Protein AF-A0A932CVC1-F1 (afdb_monomer_lite)

Foldseek 3Di:
DDDDDDDDDDDPPPPDPPPPPLPQDDWDFDDPVNLVVLLQVLLVVVVWGKDAQAWWAFPPDPDTDTAGIDIPPFQEEEHEAEPVNCVVCVVPDPDDDAPDWDWTWIARPVPRHIHIYIYHYSVNQTFRPCCPSVVNPTHHNVRSSVVSSVSSNVVVVVCVVVVRD

pLDDT: mean 86.64, std 14.17, range [44.12, 98.44]

Sequence (165 aa):
MRRALWMMMGLLACGGAQTPASQRQEPRPLDEVRFLELFAGVLGEHGLSGQQNRAVRVTGLDRDFEIDCAVAGKSIGVEYVSDADRVVLASTLPAPRPGQLRVLPATDPGNGQPFDVLILEDGDFRYDPNPEQSGGVGPTIQEVEGRLQRDLRDFLHAERQSGNL

Structure (mmCIF, N/CA/C/O backbone):
data_AF-A0A932CVC1-F1
#
_entry.id   AF-A0A932CVC1-F1
#
loop_
_atom_site.group_PDB
_atom_site.id
_atom_site.type_symbol
_atom_site.label_atom_id
_atom_site.label_alt_id
_atom_site.label_comp_id
_atom_site.label_asym_id
_atom_site.label_entity_id
_atom_site.label_seq_id
_atom_site.pdbx_PDB_ins_code
_atom_site.Cartn_x
_atom_site.Cartn_y
_atom_site.Cartn_z
_atom_site.occupancy
_atom_site.B_iso_or_equiv
_atom_site.auth_seq_id
_atom_site.auth_comp_id
_atom_site.auth_asym_id
_atom_site.auth_atom_id
_atom_site.pdbx_PDB_model_num
ATOM 1 N N . MET A 1 1 ? 19.783 -4.280 -92.358 1.00 50.38 1 MET A N 1
ATOM 2 C CA . MET A 1 1 ? 20.961 -4.443 -91.466 1.00 50.38 1 MET A CA 1
ATOM 3 C C . MET A 1 1 ? 21.117 -3.186 -90.609 1.00 50.38 1 MET A C 1
ATOM 5 O O . MET A 1 1 ? 20.811 -2.126 -91.137 1.00 50.38 1 MET A O 1
ATOM 9 N N . ARG A 1 2 ? 21.623 -3.327 -89.362 1.00 44.12 2 ARG A N 1
ATOM 10 C CA . ARG A 1 2 ? 21.663 -2.383 -88.198 1.00 44.12 2 ARG A CA 1
ATOM 11 C C . ARG A 1 2 ? 20.448 -2.576 -87.268 1.00 44.12 2 ARG A C 1
ATOM 13 O O . ARG A 1 2 ? 19.367 -2.154 -87.637 1.00 44.12 2 ARG A O 1
ATOM 20 N N . ARG A 1 3 ? 20.440 -3.404 -86.208 1.00 46.50 3 ARG A N 1
ATOM 21 C CA . ARG A 1 3 ? 21.293 -3.637 -85.007 1.00 46.50 3 ARG A CA 1
ATOM 22 C C . ARG A 1 3 ? 21.381 -2.463 -84.013 1.00 46.50 3 ARG A C 1
ATOM 24 O O . ARG A 1 3 ? 21.912 -1.421 -84.374 1.00 46.50 3 ARG A O 1
ATOM 31 N N . ALA A 1 4 ? 21.039 -2.808 -82.759 1.00 46.53 4 ALA A N 1
ATOM 32 C CA . ALA A 1 4 ? 21.420 -2.210 -81.467 1.00 46.53 4 ALA A CA 1
ATOM 33 C C . ALA A 1 4 ? 20.603 -0.968 -81.029 1.00 46.53 4 ALA A C 1
ATOM 35 O O . ALA A 1 4 ? 20.221 -0.168 -81.866 1.00 46.53 4 ALA A O 1
ATOM 36 N N . LEU A 1 5 ? 20.275 -0.734 -79.754 1.00 52.28 5 LEU A N 1
ATOM 37 C CA . LEU A 1 5 ? 20.657 -1.374 -78.494 1.00 52.28 5 LEU A CA 1
ATOM 38 C C . LEU A 1 5 ? 19.606 -0.989 -77.433 1.00 52.28 5 LEU A C 1
ATOM 40 O O . LEU A 1 5 ? 19.182 0.162 -77.377 1.00 52.28 5 LEU A O 1
ATOM 44 N N . TRP A 1 6 ? 19.204 -1.946 -76.600 1.00 50.91 6 TRP A N 1
ATOM 45 C CA . TRP A 1 6 ? 18.504 -1.701 -75.339 1.00 50.91 6 TRP A CA 1
ATOM 46 C C . TRP A 1 6 ? 19.421 -0.952 -74.367 1.00 50.91 6 TRP A C 1
ATOM 48 O O . TRP A 1 6 ? 20.582 -1.330 -74.232 1.00 50.91 6 TRP A O 1
ATOM 58 N N . MET A 1 7 ? 18.898 0.003 -73.600 1.00 57.16 7 MET A N 1
ATOM 59 C CA . MET A 1 7 ? 19.526 0.364 -72.328 1.00 57.16 7 MET A CA 1
ATOM 60 C C . MET A 1 7 ? 18.450 0.659 -71.286 1.00 57.16 7 MET A C 1
ATOM 62 O O . MET A 1 7 ? 17.813 1.709 -71.287 1.00 57.16 7 MET A O 1
ATOM 66 N N . MET A 1 8 ? 18.228 -0.345 -70.434 1.00 56.22 8 MET A N 1
ATOM 67 C CA . MET A 1 8 ? 17.524 -0.223 -69.164 1.00 56.22 8 MET A CA 1
ATOM 68 C C . MET A 1 8 ? 18.284 0.760 -68.272 1.00 56.22 8 MET A C 1
ATOM 70 O O . MET A 1 8 ? 19.493 0.613 -68.089 1.00 56.22 8 MET A O 1
ATOM 74 N N . MET A 1 9 ? 17.579 1.724 -67.686 1.00 61.41 9 MET A N 1
ATOM 75 C CA . MET A 1 9 ? 18.137 2.611 -66.671 1.00 61.41 9 MET A CA 1
ATOM 76 C C . MET A 1 9 ? 17.769 2.053 -65.295 1.00 61.41 9 MET A C 1
ATOM 78 O O . MET A 1 9 ? 16.594 1.918 -64.956 1.00 61.41 9 MET A O 1
ATOM 82 N N . GLY A 1 10 ? 18.806 1.619 -64.579 1.00 56.66 10 GLY A N 1
ATOM 83 C CA . GLY A 1 10 ? 18.734 0.865 -63.337 1.00 56.66 10 GLY A CA 1
ATOM 84 C C . GLY A 1 10 ? 18.297 1.683 -62.124 1.00 56.66 10 GLY A C 1
ATOM 85 O O . GLY A 1 10 ? 18.562 2.876 -61.998 1.00 56.66 10 GLY A O 1
ATOM 86 N N . LEU A 1 11 ? 17.639 0.953 -61.231 1.00 59.03 11 LEU A N 1
ATOM 87 C CA . LEU A 1 11 ? 17.188 1.321 -59.899 1.00 59.03 11 LEU A CA 1
ATOM 88 C C . LEU A 1 11 ? 18.365 1.746 -59.004 1.00 59.03 11 LEU A C 1
ATOM 90 O O . LEU A 1 11 ? 19.266 0.952 -58.746 1.00 59.03 11 LEU A O 1
ATOM 94 N N . LEU A 1 12 ? 18.302 2.959 -58.455 1.00 53.81 12 LEU A N 1
ATOM 95 C CA . LEU A 1 12 ? 19.010 3.341 -57.230 1.00 53.81 12 LEU A CA 1
ATOM 96 C C . LEU A 1 12 ? 17.958 3.707 -56.179 1.00 53.81 12 LEU A C 1
ATOM 98 O O . LEU A 1 12 ? 17.752 4.869 -55.842 1.00 53.81 12 LEU A O 1
ATOM 102 N N . ALA A 1 13 ? 17.242 2.690 -55.697 1.00 55.50 13 ALA A N 1
ATOM 103 C CA . ALA A 1 13 ? 16.508 2.801 -54.447 1.00 55.50 13 ALA A CA 1
ATOM 104 C C . ALA A 1 13 ? 17.535 2.674 -53.317 1.00 55.50 13 ALA A C 1
ATOM 106 O O . ALA A 1 13 ? 18.019 1.581 -53.024 1.00 55.50 13 ALA A O 1
ATOM 107 N N . CYS A 1 14 ? 17.905 3.807 -52.720 1.00 58.53 14 CYS A N 1
ATOM 108 C CA . CYS A 1 14 ? 18.618 3.843 -51.452 1.00 58.53 14 CYS A CA 1
ATOM 109 C C . CYS A 1 14 ? 17.759 3.130 -50.401 1.00 58.53 14 CYS A C 1
ATOM 111 O O . CYS A 1 14 ? 16.819 3.707 -49.857 1.00 58.53 14 CYS A O 1
ATOM 113 N N . GLY A 1 15 ? 18.068 1.861 -50.140 1.00 51.31 15 GLY A N 1
ATOM 114 C CA . GLY A 1 15 ? 17.588 1.141 -48.972 1.00 51.31 15 GLY A CA 1
ATOM 115 C C . GLY A 1 15 ? 18.184 1.793 -47.734 1.00 51.31 15 GLY A C 1
ATOM 116 O O . GLY A 1 15 ? 19.295 1.460 -47.327 1.00 51.31 15 GLY A O 1
ATOM 117 N N . GLY A 1 16 ? 17.466 2.761 -47.165 1.00 53.06 16 GLY A N 1
ATOM 118 C CA . GLY A 1 16 ? 17.723 3.211 -45.807 1.00 53.06 16 GLY A CA 1
ATOM 119 C C . GLY A 1 16 ? 17.583 2.000 -44.897 1.00 53.06 16 GLY A C 1
ATOM 120 O O . GLY A 1 16 ? 16.504 1.415 -44.815 1.00 53.06 16 GLY A O 1
ATOM 121 N N . ALA A 1 17 ? 18.680 1.593 -44.263 1.00 53.16 17 ALA A N 1
ATOM 122 C CA . ALA A 1 17 ? 18.633 0.624 -43.188 1.00 53.16 17 ALA A CA 1
ATOM 123 C C . ALA A 1 17 ? 17.746 1.218 -42.088 1.00 53.16 17 ALA A C 1
ATOM 125 O O . ALA A 1 17 ? 18.165 2.105 -41.347 1.00 53.16 17 ALA A O 1
ATOM 126 N N . GLN A 1 18 ? 16.488 0.780 -42.030 1.00 58.41 18 GLN A N 1
ATOM 127 C CA . GLN A 1 18 ? 15.648 0.988 -40.865 1.00 58.41 18 GLN A CA 1
ATOM 128 C C . GLN A 1 18 ? 16.273 0.145 -39.762 1.00 58.41 18 GLN A C 1
ATOM 130 O O . GLN A 1 18 ? 16.071 -1.067 -39.702 1.00 58.41 18 GLN A O 1
ATOM 135 N N . THR A 1 19 ? 17.094 0.774 -38.925 1.00 58.28 19 THR A N 1
ATOM 136 C CA . THR A 1 19 ? 17.465 0.203 -37.636 1.00 58.28 19 THR A CA 1
ATOM 137 C C . THR A 1 19 ? 16.148 -0.164 -36.955 1.00 58.28 19 THR A C 1
ATOM 139 O O . THR A 1 19 ? 15.304 0.729 -36.814 1.00 58.28 19 THR A O 1
ATOM 142 N N . PRO A 1 20 ? 15.897 -1.436 -36.599 1.00 55.88 20 PRO A N 1
ATOM 143 C CA . PRO A 1 20 ? 14.706 -1.758 -35.837 1.00 55.88 20 PRO A CA 1
ATOM 144 C C . PRO A 1 20 ? 14.789 -0.919 -34.566 1.00 55.88 20 PRO A C 1
ATOM 146 O O . PRO A 1 20 ? 15.757 -1.020 -33.813 1.00 55.88 20 PRO A O 1
ATOM 149 N N . ALA A 1 21 ? 13.826 -0.017 -34.378 1.00 57.75 21 ALA A N 1
ATOM 150 C CA . ALA A 1 21 ? 13.670 0.645 -33.101 1.00 57.75 21 ALA A CA 1
ATOM 151 C C . ALA A 1 21 ? 13.479 -0.483 -32.087 1.00 57.75 21 ALA A C 1
ATOM 153 O O . ALA A 1 21 ? 12.474 -1.193 -32.161 1.00 57.75 21 ALA A O 1
ATOM 154 N N . SER A 1 22 ? 14.466 -0.705 -31.211 1.00 59.38 22 SER A N 1
ATOM 155 C CA . SER A 1 22 ? 14.275 -1.552 -30.036 1.00 59.38 22 SER A CA 1
ATOM 156 C C . SER A 1 22 ? 13.006 -1.045 -29.371 1.00 59.38 22 SER A C 1
ATOM 158 O O . SER A 1 22 ? 12.971 0.095 -28.904 1.00 59.38 22 SER A O 1
ATOM 160 N N . GLN A 1 23 ? 11.938 -1.841 -29.419 1.00 63.84 23 GLN A N 1
ATOM 161 C CA . GLN A 1 23 ? 10.712 -1.525 -28.708 1.00 63.84 23 GLN A CA 1
ATOM 162 C C . GLN A 1 23 ? 11.073 -1.560 -27.230 1.00 63.84 23 GLN A C 1
ATOM 164 O O . GLN A 1 23 ? 11.199 -2.632 -26.643 1.00 63.84 23 GLN A O 1
ATOM 169 N N . ARG A 1 24 ? 11.321 -0.379 -26.655 1.00 67.12 24 ARG A N 1
ATOM 170 C CA . ARG A 1 24 ? 11.498 -0.226 -25.217 1.00 67.12 24 ARG A CA 1
ATOM 171 C C . ARG A 1 24 ? 10.259 -0.832 -24.568 1.00 67.12 24 ARG A C 1
ATOM 173 O O . ARG A 1 24 ? 9.145 -0.403 -24.861 1.00 67.12 24 ARG A O 1
ATOM 180 N N . GLN A 1 25 ? 10.463 -1.867 -23.761 1.00 78.88 25 GLN A N 1
ATOM 181 C CA . GLN A 1 25 ? 9.365 -2.505 -23.051 1.00 78.88 25 GLN A CA 1
ATOM 182 C C . GLN A 1 25 ? 8.792 -1.520 -22.036 1.00 78.88 25 GLN A C 1
ATOM 184 O O . GLN A 1 25 ? 9.523 -0.732 -21.433 1.00 78.88 25 GLN A O 1
ATOM 189 N N . GLU A 1 26 ? 7.475 -1.542 -21.875 1.00 87.62 26 GLU A N 1
ATOM 190 C CA . GLU A 1 26 ? 6.816 -0.689 -20.896 1.00 87.62 26 GLU A CA 1
ATOM 191 C C . GLU A 1 26 ? 7.176 -1.132 -19.468 1.00 87.62 26 GLU A C 1
ATOM 193 O O . GLU A 1 26 ? 7.245 -2.342 -19.205 1.00 87.62 26 GLU A O 1
ATOM 198 N N . PRO A 1 27 ? 7.390 -0.179 -18.540 1.00 91.12 27 PRO A N 1
ATOM 199 C CA . PRO A 1 27 ? 7.596 -0.492 -17.135 1.00 91.12 27 PRO A CA 1
ATOM 200 C C . PRO A 1 27 ? 6.426 -1.286 -16.554 1.00 91.12 27 PRO A C 1
ATOM 202 O O . PRO A 1 27 ? 5.256 -0.913 -16.713 1.00 91.12 27 PRO A O 1
ATOM 205 N N . ARG A 1 28 ? 6.752 -2.361 -15.838 1.00 92.88 28 ARG A N 1
ATOM 206 C CA . ARG A 1 28 ? 5.774 -3.270 -15.234 1.00 92.88 28 ARG A CA 1
ATOM 207 C C . ARG A 1 28 ? 5.635 -2.984 -13.745 1.00 92.88 28 ARG A C 1
ATOM 209 O O . ARG A 1 28 ? 6.667 -2.775 -13.113 1.00 92.88 28 ARG A O 1
ATOM 216 N N . PRO A 1 29 ? 4.416 -2.967 -13.185 1.00 93.62 29 PRO A N 1
ATOM 217 C CA . PRO A 1 29 ? 4.251 -2.922 -11.739 1.00 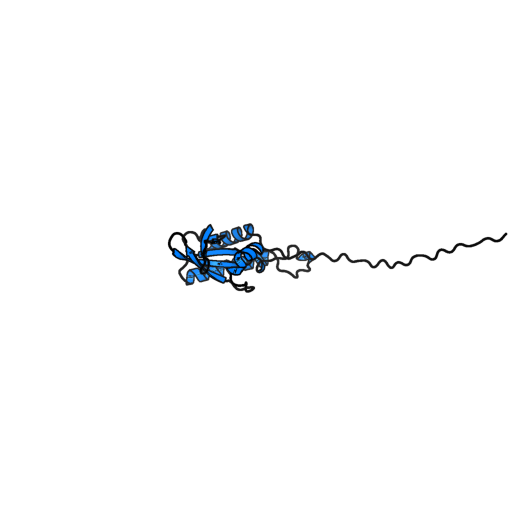93.62 29 PRO A CA 1
ATOM 218 C C . PRO A 1 29 ? 4.779 -4.214 -11.111 1.00 93.62 29 PRO A C 1
ATOM 220 O O . PRO A 1 29 ? 4.881 -5.248 -11.781 1.00 93.62 29 PRO A O 1
ATOM 223 N N . LEU A 1 30 ? 5.110 -4.145 -9.825 1.00 95.31 30 LEU A N 1
ATOM 224 C CA . LEU A 1 30 ? 5.268 -5.343 -9.015 1.00 95.31 30 LEU A CA 1
ATOM 225 C C . LEU A 1 30 ? 3.925 -6.084 -8.975 1.00 95.31 30 LEU A C 1
ATOM 227 O O . LEU A 1 30 ? 2.877 -5.461 -8.830 1.00 95.31 30 LEU A O 1
ATOM 231 N N . ASP A 1 31 ? 3.934 -7.401 -9.149 1.00 93.56 31 ASP A N 1
ATOM 232 C CA . ASP A 1 31 ? 2.698 -8.166 -9.033 1.00 93.56 31 ASP A CA 1
ATOM 233 C C . ASP A 1 31 ? 2.264 -8.305 -7.566 1.00 93.56 31 ASP A C 1
ATOM 235 O O . ASP A 1 31 ? 3.084 -8.293 -6.644 1.00 93.56 31 ASP A O 1
ATOM 239 N N . GLU A 1 32 ? 0.957 -8.445 -7.358 1.00 93.25 32 GLU A N 1
ATOM 240 C CA . GLU A 1 32 ? 0.350 -8.524 -6.028 1.00 93.25 32 GLU A CA 1
ATOM 241 C C . GLU A 1 32 ? 0.882 -9.718 -5.221 1.00 93.25 32 GLU A C 1
ATOM 243 O O . GLU A 1 32 ? 1.202 -9.583 -4.044 1.00 93.25 32 GLU A O 1
ATOM 248 N N . VAL A 1 33 ? 1.084 -10.878 -5.861 1.00 95.31 33 VAL A N 1
ATOM 249 C CA . VAL A 1 33 ? 1.645 -12.067 -5.196 1.00 95.31 33 VAL A CA 1
ATOM 250 C C . VAL A 1 33 ? 3.029 -11.751 -4.635 1.00 95.31 33 VAL A C 1
ATOM 252 O O . VAL A 1 33 ? 3.319 -12.053 -3.475 1.00 95.31 33 VAL A O 1
ATOM 255 N N . ARG A 1 34 ? 3.873 -11.084 -5.422 1.00 96.69 34 ARG A N 1
ATOM 256 C CA . ARG A 1 34 ? 5.200 -10.664 -4.988 1.00 96.69 34 ARG A CA 1
ATOM 257 C C . ARG A 1 34 ? 5.151 -9.600 -3.893 1.00 96.69 34 ARG A C 1
ATOM 259 O O . ARG A 1 34 ? 5.956 -9.661 -2.961 1.00 96.69 34 ARG A O 1
ATOM 266 N N . PHE A 1 35 ? 4.212 -8.657 -3.958 1.00 96.56 35 PHE A N 1
ATOM 267 C CA . PHE A 1 35 ? 3.955 -7.711 -2.868 1.00 96.56 35 PHE A CA 1
ATOM 268 C C . PHE A 1 35 ? 3.628 -8.445 -1.554 1.00 96.56 35 PHE A C 1
ATOM 270 O O . PHE A 1 35 ? 4.278 -8.187 -0.535 1.00 96.56 35 PHE A O 1
ATOM 277 N N . LEU A 1 36 ? 2.701 -9.408 -1.587 1.00 96.75 36 LEU A N 1
ATOM 278 C CA . LEU A 1 36 ? 2.291 -10.199 -0.422 1.00 96.75 36 LEU A CA 1
ATOM 279 C C . LEU A 1 36 ? 3.467 -10.982 0.184 1.00 96.75 36 LEU A C 1
ATOM 281 O O . LEU A 1 36 ? 3.624 -11.019 1.407 1.00 96.75 36 LEU A O 1
ATOM 285 N N . GLU A 1 37 ? 4.328 -11.574 -0.651 1.00 97.75 37 GLU A N 1
ATOM 286 C CA . GLU A 1 37 ? 5.546 -12.264 -0.202 1.00 97.75 37 GLU A CA 1
ATOM 287 C C . GLU A 1 37 ? 6.508 -11.325 0.537 1.00 97.75 37 GLU A C 1
ATOM 289 O O . GLU A 1 37 ? 7.019 -11.662 1.611 1.00 97.75 37 GLU A O 1
ATOM 294 N N . LEU A 1 38 ? 6.764 -10.141 -0.025 1.00 98.06 38 LEU A N 1
ATOM 295 C CA . LEU A 1 38 ? 7.673 -9.161 0.567 1.00 98.06 38 LEU A CA 1
ATOM 296 C C . LEU A 1 38 ? 7.110 -8.598 1.870 1.00 98.06 38 LEU A C 1
ATOM 298 O O . LEU A 1 38 ? 7.857 -8.458 2.840 1.00 98.06 38 LEU A O 1
ATOM 302 N N . PHE A 1 39 ? 5.804 -8.330 1.918 1.00 97.50 39 PHE A N 1
ATOM 303 C CA . PHE A 1 39 ? 5.136 -7.888 3.135 1.00 97.50 39 PHE A CA 1
ATOM 304 C C . PHE A 1 39 ? 5.213 -8.945 4.239 1.00 97.50 39 PHE A C 1
ATOM 306 O O . PHE A 1 39 ? 5.622 -8.632 5.359 1.00 97.50 39 PHE A O 1
ATOM 313 N N . ALA A 1 40 ? 4.922 -10.211 3.924 1.00 97.88 40 ALA A N 1
ATOM 314 C CA . ALA A 1 40 ? 5.068 -11.313 4.872 1.00 97.88 40 ALA A CA 1
ATOM 315 C C . ALA A 1 40 ? 6.514 -11.449 5.383 1.00 97.88 40 ALA A C 1
ATOM 317 O O . ALA A 1 40 ? 6.727 -11.668 6.578 1.00 97.88 40 ALA A O 1
ATOM 318 N N . GLY A 1 41 ? 7.506 -11.263 4.505 1.00 98.19 41 GLY A N 1
ATOM 319 C CA . GLY A 1 41 ? 8.921 -11.225 4.876 1.00 98.19 41 GLY A CA 1
ATOM 320 C C . GLY A 1 41 ? 9.237 -10.114 5.881 1.00 98.19 41 GLY A C 1
ATOM 321 O O . GLY A 1 41 ? 9.813 -10.389 6.934 1.00 98.19 41 GLY A O 1
ATOM 322 N N . VAL A 1 42 ? 8.799 -8.882 5.602 1.00 98.44 42 VAL A N 1
ATOM 323 C CA . VAL A 1 42 ? 8.993 -7.731 6.500 1.00 98.44 42 VAL A CA 1
ATOM 324 C C . VAL A 1 42 ? 8.283 -7.946 7.840 1.00 98.44 42 VAL A C 1
ATOM 326 O O . VAL A 1 42 ? 8.867 -7.678 8.886 1.00 98.44 42 VAL A O 1
ATOM 329 N N . LEU A 1 43 ? 7.065 -8.494 7.862 1.00 98.25 43 LEU A N 1
ATOM 330 C CA . LEU A 1 43 ? 6.399 -8.838 9.124 1.00 98.25 43 LEU A CA 1
ATOM 331 C C . LEU A 1 43 ? 7.189 -9.876 9.933 1.00 98.25 43 LEU A C 1
ATOM 333 O O . LEU A 1 43 ? 7.350 -9.719 11.147 1.00 98.25 43 LEU A O 1
ATOM 337 N N . GLY A 1 44 ? 7.729 -10.898 9.263 1.00 98.00 44 GLY A N 1
ATOM 338 C CA . GLY A 1 44 ? 8.550 -11.935 9.884 1.00 98.00 44 GLY A CA 1
ATOM 339 C C . GLY A 1 44 ? 9.807 -11.385 10.565 1.00 98.00 44 GLY A C 1
ATOM 340 O O . GLY A 1 44 ? 10.126 -11.808 11.677 1.00 98.00 44 GLY A O 1
ATOM 341 N N . GLU A 1 45 ? 10.469 -10.386 9.968 1.00 97.75 45 GLU A N 1
ATOM 342 C CA . GLU A 1 45 ? 11.614 -9.677 10.575 1.00 97.75 45 GLU A CA 1
ATOM 343 C C . GLU A 1 45 ? 11.256 -9.031 11.930 1.00 97.75 45 GLU A C 1
ATOM 345 O O . GLU A 1 45 ? 12.114 -8.883 12.802 1.00 97.75 45 GLU A O 1
ATOM 350 N N . HIS A 1 46 ? 9.981 -8.685 12.133 1.00 96.31 46 HIS A N 1
ATOM 351 C CA . HIS A 1 46 ? 9.459 -8.060 13.350 1.00 96.31 46 HIS A CA 1
ATOM 352 C C . HIS A 1 46 ? 8.732 -9.042 14.287 1.00 96.31 46 HIS A C 1
ATOM 354 O O . HIS A 1 46 ? 8.181 -8.609 15.303 1.00 96.31 46 HIS A O 1
ATOM 360 N N . GLY A 1 47 ? 8.729 -10.346 13.981 1.00 97.12 47 GLY A N 1
ATOM 361 C CA . GLY A 1 47 ? 8.015 -11.364 14.760 1.00 97.12 47 GLY A CA 1
ATOM 362 C C . GLY A 1 47 ? 6.489 -11.259 14.660 1.00 97.12 47 GLY A C 1
ATOM 363 O O . GLY A 1 47 ? 5.781 -11.678 15.575 1.00 97.12 47 GLY A O 1
ATOM 364 N N . LEU A 1 48 ? 5.988 -10.667 13.576 1.00 97.62 48 LEU A N 1
ATOM 365 C CA . LEU A 1 48 ? 4.569 -10.474 13.293 1.00 97.62 48 LEU A CA 1
ATOM 366 C C . LEU A 1 48 ? 4.095 -11.463 12.224 1.00 97.62 48 LEU A C 1
ATOM 368 O O . LEU A 1 48 ? 4.892 -12.061 11.503 1.00 97.62 48 LEU A O 1
ATOM 372 N N . SER A 1 49 ? 2.779 -11.608 12.096 1.00 97.31 49 SER A N 1
ATOM 373 C CA . SER A 1 49 ? 2.143 -12.372 11.023 1.00 97.31 49 SER A CA 1
ATOM 374 C C . SER A 1 49 ? 1.050 -11.553 10.342 1.00 97.31 49 SER A C 1
ATOM 376 O O . SER A 1 49 ? 0.478 -10.641 10.939 1.00 97.31 49 SER A O 1
ATOM 378 N N . GLY A 1 50 ? 0.796 -11.860 9.070 1.00 95.62 50 GLY A N 1
ATOM 379 C CA . GLY A 1 50 ? -0.238 -11.214 8.266 1.00 95.62 50 GLY A CA 1
ATOM 380 C C . GLY A 1 50 ? -1.550 -11.999 8.251 1.00 95.62 50 GLY A C 1
ATOM 381 O O . GLY A 1 50 ? -1.576 -13.207 8.490 1.00 95.62 50 GLY A O 1
ATOM 382 N N . GLN A 1 51 ? -2.637 -11.306 7.937 1.00 95.69 51 GLN A N 1
ATOM 383 C CA . GLN A 1 51 ? -3.943 -11.853 7.584 1.00 95.69 51 GLN A CA 1
ATOM 384 C C . GLN A 1 51 ? -4.350 -11.232 6.253 1.00 95.69 51 GLN A C 1
ATOM 386 O O . GLN A 1 51 ? -4.345 -10.012 6.139 1.00 95.69 51 GLN A O 1
ATOM 391 N N . GLN A 1 52 ? -4.685 -12.046 5.260 1.00 95.06 52 GLN A N 1
ATOM 392 C CA . GLN A 1 52 ? -5.142 -11.527 3.971 1.00 95.06 52 GLN A CA 1
ATOM 393 C C . GLN A 1 52 ? -6.621 -11.148 4.026 1.00 95.06 52 GLN A C 1
ATOM 395 O O . GLN A 1 52 ? -7.363 -11.680 4.862 1.00 95.06 52 GLN A O 1
ATOM 400 N N . ASN A 1 53 ? -7.036 -10.281 3.105 1.00 93.81 53 ASN A N 1
ATOM 401 C CA . ASN A 1 53 ? -8.440 -10.039 2.778 1.00 93.81 53 ASN A CA 1
ATOM 402 C C . ASN A 1 53 ? -9.264 -9.561 3.984 1.00 93.81 53 ASN A C 1
ATOM 404 O O . ASN A 1 53 ? -10.340 -10.080 4.306 1.00 93.81 53 ASN A O 1
ATOM 408 N N . ARG A 1 54 ? -8.725 -8.584 4.723 1.00 94.62 54 ARG A N 1
ATOM 409 C CA . ARG A 1 54 ? -9.384 -8.044 5.918 1.00 94.62 54 ARG A CA 1
ATOM 410 C C . ARG A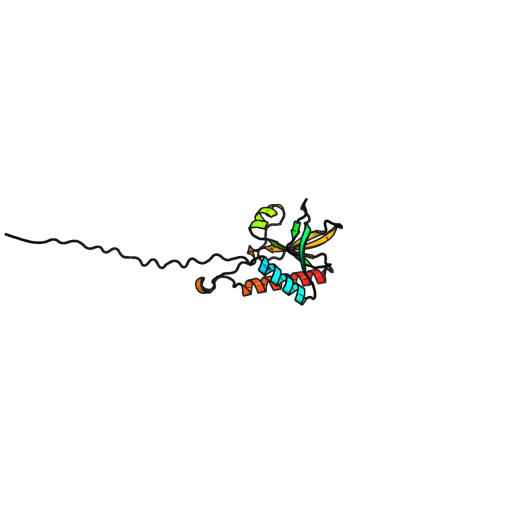 1 54 ? -10.372 -6.957 5.509 1.00 94.62 54 ARG A C 1
ATOM 412 O O . ARG A 1 54 ? -9.983 -5.937 4.961 1.00 94.62 54 ARG A O 1
ATOM 419 N N . ALA A 1 55 ? -11.643 -7.121 5.860 1.00 95.19 55 ALA A N 1
ATOM 420 C CA . ALA A 1 55 ? -12.616 -6.044 5.710 1.00 95.19 55 ALA A CA 1
ATOM 421 C C . ALA A 1 55 ? -12.367 -4.921 6.735 1.00 95.19 55 ALA A C 1
ATOM 423 O O . ALA A 1 55 ? -12.291 -5.169 7.943 1.00 95.19 55 ALA A O 1
ATOM 424 N N . VAL A 1 56 ? -12.293 -3.687 6.248 1.00 95.06 56 VAL A N 1
ATOM 425 C CA . VAL A 1 56 ? -12.197 -2.441 7.015 1.00 95.06 56 VAL A CA 1
ATOM 426 C C . VAL A 1 56 ? -13.179 -1.416 6.458 1.00 95.06 56 VAL A C 1
ATOM 428 O O . VAL A 1 56 ? -13.569 -1.474 5.297 1.00 95.06 56 VAL A O 1
ATOM 431 N N . ARG A 1 57 ? -13.578 -0.434 7.258 1.00 93.62 57 ARG A N 1
ATOM 432 C CA . ARG A 1 57 ? -14.361 0.709 6.785 1.00 93.62 57 ARG A CA 1
ATOM 433 C C . ARG A 1 57 ? -13.506 1.962 6.814 1.00 93.62 57 ARG A C 1
ATOM 435 O O . ARG A 1 57 ? -13.318 2.558 7.873 1.00 93.62 57 ARG A O 1
ATOM 442 N N . VAL A 1 58 ? -12.965 2.333 5.655 1.00 90.19 58 VAL A N 1
ATOM 443 C CA . VAL A 1 58 ? -12.162 3.553 5.490 1.00 90.19 58 VAL A CA 1
ATOM 444 C C . VAL A 1 58 ? -13.040 4.779 5.734 1.00 90.19 58 VAL A C 1
ATOM 446 O O . VAL A 1 58 ? -14.186 4.840 5.290 1.00 90.19 58 VAL A O 1
ATOM 449 N N . THR A 1 59 ? -12.512 5.771 6.447 1.00 85.38 59 THR A N 1
ATOM 450 C CA . THR A 1 59 ? -13.243 7.010 6.731 1.00 85.38 59 THR A CA 1
ATOM 451 C C . THR A 1 59 ? -13.653 7.691 5.425 1.00 85.38 59 THR A C 1
ATOM 453 O O . THR A 1 59 ? -12.810 7.980 4.581 1.00 85.38 59 THR A O 1
ATOM 456 N N . GLY A 1 60 ? -14.950 7.965 5.268 1.00 80.69 60 GLY A N 1
ATOM 457 C CA . GLY A 1 60 ? -15.516 8.543 4.044 1.00 80.69 60 GLY A CA 1
ATOM 458 C C . GLY A 1 60 ? -16.070 7.518 3.049 1.00 80.69 60 GLY A C 1
ATOM 459 O O . GLY A 1 60 ? -16.637 7.923 2.038 1.00 80.69 60 GLY A O 1
ATOM 460 N N . LEU A 1 61 ? -15.957 6.217 3.337 1.00 80.12 61 LEU A N 1
ATOM 461 C CA . LEU A 1 61 ? -16.685 5.168 2.627 1.00 80.12 61 LEU A CA 1
ATOM 462 C C . LEU A 1 61 ? -17.966 4.760 3.352 1.00 80.12 61 LEU A C 1
ATOM 464 O O . LEU A 1 61 ? -17.948 4.422 4.534 1.00 80.12 61 LEU A O 1
ATOM 468 N N . ASP A 1 62 ? -19.048 4.648 2.583 1.00 82.38 62 ASP A N 1
ATOM 469 C CA . ASP A 1 62 ? -20.324 4.073 3.034 1.00 82.38 62 ASP A CA 1
ATOM 470 C C . ASP A 1 62 ? -20.377 2.540 2.880 1.00 82.38 62 ASP A C 1
ATOM 472 O O . ASP A 1 62 ? -21.439 1.922 2.973 1.00 82.38 62 ASP A O 1
ATOM 476 N N . ARG A 1 63 ? -19.232 1.905 2.609 1.00 86.38 63 ARG A N 1
ATOM 477 C CA . ARG A 1 63 ? -19.105 0.458 2.416 1.00 86.38 63 ARG A CA 1
ATOM 478 C C . ARG A 1 63 ? -17.835 -0.079 3.053 1.00 86.38 63 ARG A C 1
ATOM 480 O O . ARG A 1 63 ? -16.874 0.661 3.259 1.00 86.38 63 ARG A O 1
ATOM 487 N N . ASP A 1 64 ? -17.842 -1.380 3.302 1.00 90.75 64 ASP A N 1
ATOM 488 C CA . ASP A 1 64 ? -16.634 -2.097 3.689 1.00 90.75 64 ASP A CA 1
ATOM 489 C C . ASP A 1 64 ? -15.705 -2.238 2.482 1.00 90.75 64 ASP A C 1
ATOM 491 O O . ASP A 1 64 ? -16.136 -2.320 1.328 1.00 90.75 64 ASP A O 1
ATOM 495 N N . PHE A 1 65 ? -14.421 -2.210 2.787 1.00 87.75 65 PHE A N 1
ATOM 496 C CA . PHE A 1 65 ? -13.300 -2.249 1.876 1.00 87.75 65 PHE A CA 1
ATOM 497 C C . PHE A 1 65 ? -12.404 -3.400 2.315 1.00 87.75 65 PHE A C 1
ATOM 499 O O . PHE A 1 65 ? -12.034 -3.480 3.483 1.00 87.75 65 PHE A O 1
ATOM 506 N N . GLU A 1 66 ? -12.126 -4.331 1.415 1.00 93.31 66 GLU A N 1
ATOM 507 C CA . GLU A 1 66 ? -11.226 -5.442 1.701 1.00 93.31 66 GLU A CA 1
ATOM 508 C C . GLU A 1 66 ? -9.809 -4.972 1.413 1.00 93.31 66 GLU A C 1
ATOM 510 O O . GLU A 1 66 ? -9.570 -4.485 0.315 1.00 93.31 66 GLU A O 1
ATOM 515 N N . ILE A 1 67 ? -8.927 -5.060 2.410 1.00 95.12 67 ILE A N 1
ATOM 516 C CA . ILE A 1 67 ? -7.506 -4.780 2.215 1.00 95.12 67 ILE A CA 1
ATOM 517 C C . ILE A 1 67 ? -6.736 -6.068 1.964 1.00 95.12 67 ILE A C 1
ATOM 519 O O . ILE A 1 67 ? -7.021 -7.086 2.613 1.00 95.12 67 ILE A O 1
ATOM 523 N N . ASP A 1 68 ? -5.714 -5.990 1.117 1.00 96.25 68 ASP A N 1
ATOM 524 C CA . ASP A 1 68 ? -4.856 -7.130 0.773 1.00 96.25 68 ASP A CA 1
ATOM 525 C C . ASP A 1 68 ? -4.255 -7.802 2.007 1.00 96.25 68 ASP A C 1
ATOM 527 O O . ASP A 1 68 ? -4.148 -9.029 2.085 1.00 96.25 68 ASP A O 1
ATOM 531 N N . CYS A 1 69 ? -3.842 -6.999 2.993 1.00 96.69 69 CYS A N 1
ATOM 532 C CA . CYS A 1 69 ? -3.133 -7.482 4.167 1.00 96.69 69 CYS A CA 1
ATOM 533 C C . CYS A 1 69 ? -3.414 -6.677 5.439 1.00 96.69 69 CYS A C 1
ATOM 535 O O . CYS A 1 69 ? -3.283 -5.461 5.480 1.00 96.69 69 CYS A O 1
ATOM 537 N N . ALA A 1 70 ? -3.663 -7.371 6.543 1.00 97.00 70 ALA A N 1
ATOM 538 C CA . ALA A 1 70 ? -3.685 -6.836 7.900 1.00 97.00 70 ALA A CA 1
ATOM 539 C C . ALA A 1 70 ? -2.605 -7.496 8.762 1.00 97.00 70 ALA A C 1
ATOM 541 O O . ALA A 1 70 ? -2.211 -8.636 8.516 1.00 97.00 70 ALA A O 1
ATOM 542 N N . VAL A 1 71 ? -2.144 -6.815 9.810 1.00 97.50 71 VAL A N 1
ATOM 543 C CA . VAL A 1 71 ? -1.241 -7.413 10.803 1.00 97.50 71 VAL A CA 1
ATOM 544 C C . VAL A 1 71 ? -2.064 -8.125 11.877 1.00 97.50 71 VAL A C 1
ATOM 546 O O . VAL A 1 71 ? -2.943 -7.538 12.507 1.00 97.50 71 VAL A O 1
ATOM 549 N N . ALA A 1 72 ? -1.785 -9.408 12.105 1.00 95.81 72 ALA A N 1
ATOM 550 C CA . ALA A 1 72 ? -2.566 -10.246 13.004 1.00 95.81 72 ALA A CA 1
ATOM 551 C C . ALA A 1 72 ? -2.591 -9.687 14.436 1.00 95.81 72 ALA A C 1
ATOM 553 O O . ALA A 1 72 ? -1.554 -9.486 15.071 1.00 95.81 72 ALA A O 1
ATOM 554 N N . GLY A 1 73 ? -3.800 -9.471 14.962 1.00 93.62 73 GLY A N 1
ATOM 555 C CA . GLY A 1 73 ? -4.007 -8.953 16.317 1.00 93.62 73 GLY A CA 1
ATOM 556 C C . GLY A 1 73 ? -3.655 -7.473 16.493 1.00 93.62 73 GLY A C 1
ATOM 557 O O . GLY A 1 73 ? -3.551 -7.021 17.633 1.00 93.62 73 GLY A O 1
ATOM 558 N N . LYS A 1 74 ? -3.460 -6.731 15.397 1.00 95.94 74 LYS A N 1
ATOM 559 C CA . LYS A 1 74 ? -3.179 -5.292 15.389 1.00 95.94 74 LYS A CA 1
ATOM 560 C C . LYS A 1 74 ? -4.228 -4.549 14.569 1.00 95.94 74 LYS A C 1
ATOM 562 O O . LYS A 1 74 ? -4.892 -5.130 13.714 1.00 95.94 74 LYS A O 1
ATOM 567 N N . SER A 1 75 ? -4.350 -3.255 14.832 1.00 95.38 75 SER A N 1
ATOM 568 C CA . SER A 1 75 ? -5.274 -2.354 14.140 1.00 95.38 75 SER A CA 1
ATOM 569 C C . SER A 1 75 ? -4.609 -1.670 12.944 1.00 95.38 75 SER A C 1
ATOM 571 O O . SER A 1 75 ? -4.781 -0.473 12.745 1.00 95.38 75 SER A O 1
ATOM 573 N N . ILE A 1 76 ? -3.798 -2.405 12.180 1.00 97.25 76 ILE A N 1
ATOM 574 C CA . ILE A 1 76 ? -3.079 -1.854 11.030 1.00 97.25 76 ILE A CA 1
ATOM 575 C C . ILE A 1 76 ? -3.072 -2.830 9.854 1.00 97.25 76 ILE A C 1
ATOM 577 O O . ILE A 1 76 ? -3.091 -4.054 10.040 1.00 97.25 76 ILE A O 1
ATOM 581 N N . GLY A 1 77 ? -2.984 -2.293 8.642 1.00 97.06 77 GLY A N 1
ATOM 582 C CA . GLY A 1 77 ? -2.884 -3.073 7.416 1.00 97.06 77 GLY A CA 1
ATOM 583 C C . GLY A 1 77 ? -2.373 -2.266 6.230 1.00 97.06 77 GLY A C 1
ATOM 584 O O . GLY A 1 77 ? -2.042 -1.088 6.357 1.00 97.06 77 GLY A O 1
ATOM 585 N N . VAL A 1 78 ? -2.274 -2.928 5.086 1.00 97.25 78 VAL A N 1
ATOM 586 C CA . VAL A 1 78 ? -1.733 -2.400 3.839 1.00 97.25 78 VAL A CA 1
ATOM 587 C C . VAL A 1 78 ? -2.647 -2.816 2.693 1.00 97.25 78 VAL A C 1
ATOM 589 O O . VAL A 1 78 ? -3.093 -3.960 2.642 1.00 97.25 78 VAL A O 1
ATOM 592 N N . GLU A 1 79 ? -2.878 -1.874 1.791 1.00 96.00 79 GLU A N 1
ATOM 593 C CA . GLU A 1 79 ? -3.551 -2.061 0.513 1.00 96.00 79 GLU A CA 1
ATOM 594 C C . GLU A 1 79 ? -2.591 -1.691 -0.624 1.00 96.00 79 GLU A C 1
ATOM 596 O O . GLU A 1 79 ? -2.044 -0.580 -0.639 1.00 96.00 79 GLU A O 1
ATOM 601 N N . TYR A 1 80 ? -2.403 -2.605 -1.572 1.00 95.56 80 TYR A N 1
ATOM 602 C CA . TYR A 1 80 ? -1.633 -2.430 -2.795 1.00 95.56 80 TYR A CA 1
ATOM 603 C C . TYR A 1 80 ? -2.573 -2.169 -3.975 1.00 95.56 80 TYR A C 1
ATOM 605 O O . TYR A 1 80 ? -3.079 -3.062 -4.641 1.00 95.56 80 TYR A O 1
ATOM 613 N N . VAL A 1 81 ? -2.794 -0.889 -4.250 1.00 93.25 81 VAL A N 1
ATOM 614 C CA . VAL A 1 81 ? -3.767 -0.424 -5.233 1.00 93.25 81 VAL A CA 1
ATOM 615 C C . VAL A 1 81 ? -3.186 -0.543 -6.635 1.00 93.25 81 VAL A C 1
ATOM 617 O O . VAL A 1 81 ? -2.262 0.196 -6.995 1.00 93.25 81 VAL A O 1
ATOM 620 N N . SER A 1 82 ? -3.775 -1.417 -7.451 1.00 91.56 82 SER A N 1
ATOM 621 C CA . SER A 1 82 ? -3.467 -1.473 -8.877 1.00 91.56 82 SER A CA 1
ATOM 622 C C . SER A 1 82 ? -4.085 -0.303 -9.653 1.00 91.56 82 SER A C 1
ATOM 624 O O . SER A 1 82 ? -5.054 0.330 -9.213 1.00 91.56 82 SER A O 1
ATOM 626 N N . ASP A 1 83 ? -3.603 -0.062 -10.875 1.00 89.06 83 ASP A N 1
ATOM 627 C CA . ASP A 1 83 ? -4.248 0.859 -11.823 1.00 89.06 83 ASP A CA 1
ATOM 628 C C . ASP A 1 83 ? -5.757 0.543 -12.002 1.00 89.06 83 ASP A C 1
ATOM 630 O O . ASP A 1 83 ? -6.581 1.450 -12.157 1.00 89.06 83 ASP A O 1
ATOM 634 N N . ALA A 1 84 ? -6.146 -0.739 -11.948 1.00 87.38 84 ALA A N 1
ATOM 635 C CA . ALA A 1 84 ? -7.542 -1.165 -12.058 1.00 87.38 84 ALA A CA 1
ATOM 636 C C . ALA A 1 84 ? -8.353 -0.827 -10.796 1.00 87.38 84 ALA A C 1
ATOM 638 O O . ALA A 1 84 ? -9.451 -0.268 -10.902 1.00 87.38 84 ALA A O 1
ATOM 639 N N . ASP A 1 85 ? -7.799 -1.086 -9.610 1.00 88.62 85 ASP A N 1
ATOM 640 C CA . ASP A 1 85 ? -8.436 -0.748 -8.332 1.00 88.62 85 ASP A CA 1
ATOM 641 C C . ASP A 1 85 ? -8.609 0.757 -8.204 1.00 88.62 85 ASP A C 1
ATOM 643 O O . ASP A 1 85 ? -9.655 1.245 -7.774 1.00 88.62 85 ASP A O 1
ATOM 647 N N . ARG A 1 86 ? -7.631 1.531 -8.681 1.00 88.19 86 ARG A N 1
ATOM 648 C CA . ARG A 1 86 ? -7.710 2.988 -8.711 1.00 88.19 86 ARG A CA 1
ATOM 649 C C . ARG A 1 86 ? -8.893 3.490 -9.527 1.00 88.19 86 ARG A C 1
ATOM 651 O O . ARG A 1 86 ? -9.520 4.453 -9.098 1.00 88.19 86 ARG A O 1
ATOM 658 N N . VAL A 1 87 ? -9.262 2.850 -10.636 1.00 86.56 87 VAL A N 1
ATOM 659 C CA . VAL A 1 87 ? -10.473 3.225 -11.394 1.00 86.56 87 VAL A CA 1
ATOM 660 C C . VAL A 1 87 ? -11.737 2.990 -10.563 1.00 86.56 87 VAL A C 1
ATOM 662 O O . VAL A 1 87 ? -12.632 3.837 -10.547 1.00 86.56 87 VAL A O 1
ATOM 665 N N . VAL A 1 88 ? -11.802 1.875 -9.836 1.00 82.06 88 VAL A N 1
ATOM 666 C CA . VAL A 1 88 ? -12.952 1.513 -8.989 1.00 82.06 88 VAL A CA 1
ATOM 667 C C . VAL A 1 88 ? -13.041 2.397 -7.739 1.00 82.06 88 VAL A C 1
ATOM 669 O O . VAL A 1 88 ? -14.137 2.713 -7.271 1.00 82.06 88 VAL A O 1
ATOM 672 N N . LEU A 1 89 ? -11.893 2.810 -7.208 1.00 81.25 89 LEU A N 1
ATOM 673 C CA . LEU A 1 89 ? -11.744 3.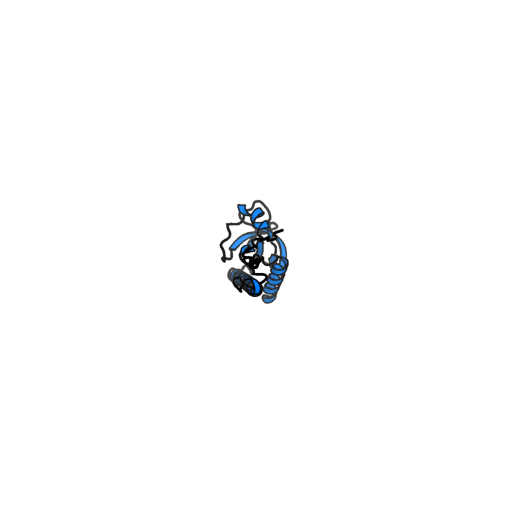531 -5.945 1.00 81.25 89 LEU A CA 1
ATOM 674 C C . LEU A 1 89 ? -11.478 5.033 -6.137 1.00 81.25 89 LEU A C 1
ATOM 676 O O . LEU A 1 89 ? -11.260 5.738 -5.154 1.00 81.25 89 LEU A O 1
ATOM 680 N N . ALA A 1 90 ? -11.509 5.553 -7.370 1.00 78.06 90 ALA A N 1
ATOM 681 C CA . ALA A 1 90 ? -11.097 6.924 -7.702 1.00 78.06 90 ALA A CA 1
ATOM 682 C C . ALA A 1 90 ? -11.844 8.014 -6.918 1.00 78.06 90 ALA A C 1
ATOM 684 O O . ALA A 1 90 ? -11.269 9.044 -6.580 1.00 78.06 90 ALA A O 1
ATOM 685 N N . SER A 1 91 ? -13.131 7.805 -6.630 1.00 74.81 91 SER A N 1
ATOM 686 C CA . SER A 1 91 ? -13.953 8.740 -5.845 1.00 74.81 91 SER A CA 1
ATOM 687 C C . SER A 1 91 ? -13.712 8.647 -4.336 1.00 74.81 91 SER A C 1
ATOM 689 O O . SER A 1 91 ? -14.202 9.482 -3.582 1.00 74.81 91 SER A O 1
ATOM 691 N N . THR A 1 92 ? -12.994 7.615 -3.902 1.00 77.44 92 THR A N 1
ATOM 692 C CA . THR A 1 92 ? -12.801 7.239 -2.503 1.00 77.44 92 THR A CA 1
ATOM 693 C C . THR A 1 92 ? -11.403 7.585 -2.027 1.00 77.44 92 THR A C 1
ATOM 695 O O . THR A 1 92 ? -11.222 8.225 -0.992 1.00 77.44 92 THR A O 1
ATOM 698 N N . LEU A 1 93 ? -10.398 7.123 -2.767 1.00 82.56 93 LEU A N 1
ATOM 699 C CA . LEU A 1 93 ? -9.014 7.325 -2.401 1.00 82.56 93 LEU A CA 1
ATOM 700 C C . LEU A 1 93 ? -8.592 8.719 -2.869 1.00 82.56 93 LEU A C 1
ATOM 702 O O . LEU A 1 93 ? -8.815 9.068 -4.029 1.00 82.56 93 LEU A O 1
ATOM 706 N N . PRO A 1 94 ? -7.952 9.522 -2.000 1.00 82.19 94 PRO A N 1
ATOM 707 C CA . PRO A 1 94 ? -7.304 10.748 -2.435 1.00 82.19 94 PRO A CA 1
ATOM 708 C C . PRO A 1 94 ? -6.384 10.490 -3.630 1.00 82.19 94 PRO A C 1
ATOM 710 O O . PRO A 1 94 ? -5.803 9.406 -3.745 1.00 82.19 94 PRO A O 1
ATOM 713 N N . ALA A 1 95 ? -6.215 11.503 -4.480 1.00 84.31 95 ALA A N 1
ATOM 714 C CA . ALA A 1 95 ? -5.299 11.412 -5.608 1.00 84.31 95 ALA A CA 1
ATOM 715 C C . ALA A 1 95 ? -3.896 10.973 -5.136 1.00 84.31 95 ALA A C 1
ATOM 717 O O . ALA A 1 95 ? -3.427 11.443 -4.086 1.00 84.31 95 ALA A O 1
ATOM 718 N N . PRO A 1 96 ? -3.224 10.087 -5.890 1.00 82.31 96 PRO A N 1
ATOM 719 C CA . PRO A 1 96 ? -1.897 9.621 -5.532 1.00 82.31 96 PRO A CA 1
ATOM 720 C C . PRO A 1 96 ? -0.907 10.786 -5.547 1.00 82.31 96 PRO A C 1
ATOM 722 O O . PRO A 1 96 ? -1.014 11.720 -6.347 1.00 82.31 96 PRO A O 1
ATOM 725 N N . ARG A 1 97 ? 0.066 10.731 -4.638 1.00 83.81 97 ARG A N 1
ATOM 726 C CA . ARG A 1 97 ? 1.194 11.661 -4.587 1.00 83.81 97 ARG A CA 1
ATOM 727 C C . ARG A 1 97 ? 2.467 10.832 -4.726 1.00 83.81 97 ARG A C 1
ATOM 729 O O . ARG A 1 97 ? 2.785 10.126 -3.772 1.00 83.81 97 ARG A O 1
ATOM 736 N N . PRO A 1 98 ? 3.161 10.900 -5.878 1.00 79.44 98 PRO A N 1
ATOM 737 C CA . PRO A 1 98 ? 4.313 10.047 -6.135 1.00 79.44 98 PRO A CA 1
ATOM 738 C C . PRO A 1 98 ? 5.359 10.142 -5.026 1.00 79.44 98 PRO A C 1
ATOM 740 O O . PRO A 1 98 ? 5.746 11.244 -4.627 1.00 79.44 98 PRO A O 1
ATOM 743 N N . GLY A 1 99 ? 5.806 8.986 -4.535 1.00 78.12 99 GLY A N 1
ATOM 744 C CA . GLY A 1 99 ? 6.844 8.887 -3.505 1.00 78.12 99 GLY A CA 1
ATOM 745 C C . GLY A 1 99 ? 6.424 9.329 -2.098 1.00 78.12 99 GLY A C 1
ATOM 746 O O . GLY A 1 99 ? 7.294 9.557 -1.257 1.00 78.12 99 GLY A O 1
ATOM 747 N N . GLN A 1 100 ? 5.124 9.472 -1.821 1.00 84.75 100 GLN A N 1
ATOM 748 C CA . GLN A 1 100 ? 4.620 9.773 -0.482 1.00 84.75 100 GLN A CA 1
ATOM 749 C C . GLN A 1 100 ? 3.727 8.646 0.043 1.00 84.75 100 GLN A C 1
ATOM 751 O O . GLN A 1 100 ? 2.620 8.441 -0.454 1.00 84.75 100 GLN A O 1
ATOM 756 N N . LEU A 1 101 ? 4.165 8.005 1.132 1.00 88.25 101 LEU A N 1
ATOM 757 C CA . LEU A 1 101 ? 3.341 7.049 1.871 1.00 88.25 101 LEU A CA 1
ATOM 758 C C . LEU A 1 101 ? 2.089 7.725 2.426 1.00 88.25 101 LEU A C 1
ATOM 760 O O . LEU A 1 101 ? 2.130 8.844 2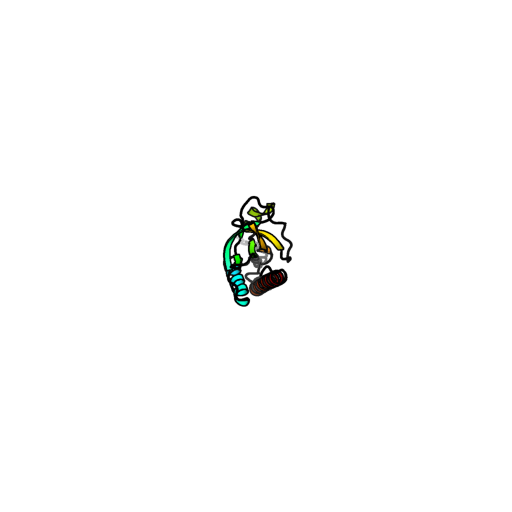.951 1.00 88.25 101 LEU A O 1
ATOM 764 N N . ARG A 1 102 ? 0.962 7.029 2.305 1.00 91.62 102 ARG A N 1
ATOM 765 C CA . ARG A 1 102 ? -0.342 7.504 2.758 1.00 91.62 102 ARG A CA 1
ATOM 766 C C . ARG A 1 102 ? -0.970 6.478 3.669 1.00 91.62 102 ARG A C 1
ATOM 768 O O . ARG A 1 102 ? -1.250 5.371 3.237 1.00 91.62 102 ARG A O 1
ATOM 775 N N . VAL A 1 103 ? -1.256 6.897 4.891 1.00 93.75 103 VAL A N 1
ATOM 776 C CA . VAL A 1 103 ? -2.057 6.124 5.834 1.00 93.75 103 VAL A CA 1
ATOM 777 C C . VAL A 1 103 ? -3.453 6.732 5.868 1.00 93.75 103 VAL A C 1
ATOM 779 O O . VAL A 1 103 ? -3.598 7.950 6.010 1.00 93.75 103 VAL A O 1
ATOM 782 N N . LEU A 1 104 ? -4.473 5.906 5.663 1.00 92.75 104 LEU A N 1
ATOM 783 C CA . LEU A 1 104 ? -5.871 6.299 5.754 1.00 92.75 104 LEU A CA 1
ATOM 784 C C . LEU A 1 104 ? -6.478 5.763 7.053 1.00 92.75 104 LEU A C 1
ATOM 786 O O . LEU A 1 104 ? -6.356 4.565 7.317 1.00 92.75 104 LEU A O 1
ATOM 790 N N . PRO A 1 105 ? -7.181 6.611 7.825 1.00 94.38 105 PRO A N 1
ATOM 791 C CA . PRO A 1 105 ? -7.905 6.151 8.995 1.00 94.38 105 PRO A CA 1
ATOM 792 C C . PRO A 1 105 ? -9.127 5.338 8.562 1.00 94.38 105 PRO A C 1
ATOM 794 O O . PRO A 1 105 ? -9.924 5.756 7.713 1.00 94.38 105 PRO A O 1
ATOM 797 N N . ALA A 1 106 ? -9.311 4.197 9.197 1.00 95.06 106 ALA A N 1
ATOM 798 C CA . ALA A 1 106 ? -10.397 3.260 8.997 1.00 95.06 106 ALA A CA 1
ATOM 799 C C . ALA A 1 106 ? -10.935 2.763 10.347 1.00 95.06 106 ALA A C 1
ATOM 801 O O . ALA A 1 106 ? -10.480 3.152 11.424 1.00 95.06 106 ALA A O 1
ATOM 802 N N . THR A 1 107 ? -11.949 1.908 10.284 1.00 95.88 107 THR A N 1
ATOM 803 C CA . THR A 1 107 ? -12.507 1.216 11.446 1.00 95.88 107 THR A CA 1
ATOM 804 C C . THR A 1 107 ? -12.756 -0.247 11.128 1.00 95.88 107 THR A C 1
ATOM 806 O O . THR A 1 107 ? -13.055 -0.606 9.990 1.00 95.88 107 THR A O 1
ATOM 809 N N . ASP A 1 108 ? -12.651 -1.100 12.137 1.00 93.94 108 ASP A N 1
ATOM 810 C CA . ASP A 1 108 ? -13.074 -2.493 12.041 1.00 93.94 108 ASP A CA 1
ATOM 811 C C . ASP A 1 108 ? -14.619 -2.564 11.996 1.00 93.94 108 ASP A C 1
ATOM 813 O O . ASP A 1 108 ? -15.275 -2.108 12.939 1.00 93.94 108 ASP A O 1
ATOM 817 N N . PRO A 1 109 ? -15.237 -3.135 10.944 1.00 93.00 109 PRO A N 1
ATOM 818 C CA . PRO A 1 109 ? -16.693 -3.160 10.800 1.00 93.00 109 PRO A CA 1
ATOM 819 C C . PRO A 1 109 ? -17.412 -3.953 11.900 1.00 93.00 109 PRO A C 1
ATOM 821 O O . PRO A 1 109 ? -18.592 -3.715 12.156 1.00 93.00 109 PRO A O 1
ATOM 824 N N . GLY A 1 110 ? -16.729 -4.902 12.547 1.00 91.62 110 GLY A N 1
ATOM 825 C CA . GLY A 1 110 ? -17.315 -5.784 13.553 1.00 91.62 110 GLY A CA 1
ATOM 826 C C . GLY A 1 110 ? -17.380 -5.180 14.955 1.00 91.62 110 GLY A C 1
ATOM 827 O O . GLY A 1 110 ? -18.248 -5.562 15.740 1.00 91.62 110 GLY A O 1
ATOM 828 N N . ASN A 1 111 ? -16.478 -4.256 15.293 1.00 92.75 111 ASN A N 1
ATOM 829 C CA . ASN A 1 111 ? -16.379 -3.696 16.649 1.00 92.75 111 ASN A CA 1
ATOM 830 C C . ASN A 1 111 ? -16.176 -2.167 16.701 1.00 92.75 111 ASN A C 1
ATOM 832 O O . ASN A 1 111 ? -16.182 -1.596 17.792 1.00 92.75 111 ASN A O 1
ATOM 836 N N . GLY A 1 112 ? -16.009 -1.507 15.552 1.00 93.38 112 GLY A N 1
ATOM 837 C CA . GLY A 1 112 ? -15.825 -0.062 15.429 1.00 93.38 112 GLY A CA 1
ATOM 838 C C . GLY A 1 112 ? -14.480 0.467 15.931 1.00 93.38 112 GLY A C 1
ATOM 839 O O . GLY A 1 112 ? -14.331 1.681 16.056 1.00 93.38 112 GLY A O 1
ATOM 840 N N . GLN A 1 113 ? -13.514 -0.400 16.253 1.00 94.44 113 GLN A N 1
ATOM 841 C CA . GLN A 1 113 ? -12.197 0.038 16.710 1.00 94.44 113 GLN A CA 1
ATOM 842 C C . GLN A 1 113 ? -11.449 0.769 15.589 1.00 94.44 113 GLN A C 1
ATOM 844 O O . GLN A 1 113 ? -11.580 0.369 14.428 1.00 94.44 113 GLN A O 1
ATOM 849 N N . PRO A 1 114 ? -10.658 1.810 15.919 1.00 95.75 114 PRO A N 1
ATOM 850 C CA . PRO A 1 114 ? -9.785 2.467 14.956 1.00 95.75 114 PRO A CA 1
ATOM 851 C C . PRO A 1 114 ? -8.849 1.468 14.276 1.00 95.75 114 PRO A C 1
ATOM 853 O O . PRO A 1 114 ? -8.419 0.489 14.895 1.00 95.75 114 PRO A O 1
ATOM 856 N N . PHE A 1 115 ? -8.551 1.733 13.010 1.00 96.06 115 PHE A N 1
ATOM 857 C CA . PHE A 1 115 ? -7.679 0.925 12.172 1.00 96.06 115 PHE A CA 1
ATOM 858 C C . PHE A 1 115 ? -6.928 1.830 11.195 1.00 96.06 115 PHE A C 1
ATOM 860 O O . PHE A 1 115 ? -7.541 2.721 10.620 1.00 96.06 115 PHE A O 1
ATOM 867 N N . ASP A 1 116 ? -5.644 1.593 10.961 1.00 96.25 116 ASP A N 1
ATOM 868 C CA . ASP A 1 116 ? -4.841 2.384 10.027 1.00 96.25 116 ASP A CA 1
ATOM 869 C C . ASP A 1 116 ? -4.458 1.557 8.793 1.00 96.25 116 ASP A C 1
ATOM 871 O O . ASP A 1 116 ? -3.983 0.425 8.898 1.00 96.25 116 ASP A O 1
ATOM 875 N N . VAL A 1 117 ? -4.688 2.108 7.598 1.00 96.06 117 VAL A N 1
ATOM 876 C CA . VAL A 1 117 ? -4.413 1.422 6.324 1.00 96.06 117 VAL A CA 1
ATOM 877 C C . VAL A 1 117 ? -3.364 2.188 5.533 1.00 96.06 117 VAL A C 1
ATOM 879 O O . VAL A 1 117 ? -3.626 3.301 5.073 1.00 96.06 117 VAL A O 1
ATOM 882 N N . LEU A 1 118 ? -2.193 1.591 5.328 1.00 96.19 118 LEU A N 1
ATOM 883 C CA . LEU A 1 118 ? -1.204 2.097 4.382 1.00 96.19 118 LEU A CA 1
ATOM 884 C C . LEU A 1 118 ? -1.671 1.821 2.947 1.00 96.19 118 LEU A C 1
ATOM 886 O O . LEU A 1 118 ? -1.924 0.679 2.588 1.00 96.19 118 LEU A O 1
ATOM 890 N N . ILE A 1 119 ? -1.735 2.860 2.121 1.00 94.44 119 ILE A N 1
ATOM 891 C CA . ILE A 1 119 ? -2.040 2.769 0.692 1.00 94.44 119 ILE A CA 1
ATOM 892 C C . ILE A 1 119 ? -0.737 2.840 -0.098 1.00 94.44 119 ILE A C 1
ATOM 894 O O . ILE A 1 119 ? -0.009 3.835 -0.007 1.00 94.44 119 ILE A O 1
ATOM 898 N N . LEU A 1 120 ? -0.480 1.810 -0.895 1.00 94.81 120 LEU A N 1
ATOM 899 C CA . LEU A 1 120 ? 0.645 1.713 -1.816 1.00 94.81 120 LEU A CA 1
ATOM 900 C C . LEU A 1 120 ? 0.114 1.661 -3.246 1.00 94.81 120 LEU A C 1
ATOM 902 O O . LEU A 1 120 ? -0.769 0.872 -3.545 1.00 94.81 120 LEU A O 1
ATOM 906 N N . GLU A 1 121 ? 0.629 2.514 -4.125 1.00 92.81 121 GLU A N 1
ATOM 907 C CA . GLU A 1 121 ? 0.184 2.588 -5.521 1.00 92.81 121 GLU A CA 1
ATOM 908 C C . GLU A 1 121 ? 1.117 1.761 -6.403 1.00 92.81 121 GLU A C 1
ATOM 910 O O . GLU A 1 121 ? 2.331 1.971 -6.367 1.00 92.81 121 GLU A O 1
ATOM 915 N N . ASP A 1 122 ? 0.591 0.877 -7.246 1.00 91.81 122 ASP A N 1
ATOM 916 C CA . ASP A 1 122 ? 1.423 0.061 -8.139 1.00 91.81 122 ASP A CA 1
ATOM 917 C C . ASP A 1 122 ? 2.316 0.902 -9.076 1.00 91.81 122 ASP A C 1
ATOM 919 O O . ASP A 1 122 ? 3.457 0.533 -9.379 1.00 91.81 122 ASP A O 1
ATOM 923 N N . GLY A 1 123 ? 1.838 2.089 -9.457 1.00 90.12 123 GLY A N 1
ATOM 924 C CA . GLY A 1 123 ? 2.544 3.089 -10.245 1.00 90.12 123 GLY A CA 1
ATOM 925 C C . GLY A 1 123 ? 3.840 3.570 -9.594 1.00 90.12 123 GLY A C 1
ATOM 926 O O . GLY A 1 123 ? 4.809 3.848 -10.305 1.00 90.12 123 GLY A O 1
ATOM 927 N N . ASP A 1 124 ? 3.898 3.593 -8.260 1.00 91.38 124 ASP A N 1
ATOM 928 C CA . ASP A 1 124 ? 5.107 3.928 -7.506 1.00 91.38 124 ASP A CA 1
ATOM 929 C C . ASP A 1 124 ? 6.096 2.755 -7.444 1.00 91.38 124 ASP A C 1
ATOM 931 O O . ASP A 1 124 ? 7.250 2.950 -7.063 1.00 91.38 124 ASP A O 1
ATOM 935 N N . PHE A 1 125 ? 5.698 1.548 -7.858 1.00 93.44 125 PHE A N 1
ATOM 936 C CA . PHE A 1 125 ? 6.500 0.321 -7.817 1.00 93.44 125 PHE A CA 1
ATOM 937 C C . PHE A 1 125 ? 6.634 -0.339 -9.193 1.00 93.44 125 PHE A C 1
ATOM 939 O O . PHE A 1 125 ? 6.613 -1.562 -9.319 1.00 93.44 125 PHE A O 1
ATOM 946 N N . ARG A 1 126 ? 6.820 0.472 -10.242 1.00 93.94 126 ARG A N 1
ATOM 947 C CA . ARG A 1 126 ? 7.114 -0.034 -11.590 1.00 93.94 126 ARG A CA 1
ATOM 948 C C . ARG A 1 126 ? 8.610 -0.223 -11.822 1.00 93.94 126 ARG A C 1
ATOM 950 O O . ARG A 1 126 ? 9.405 0.647 -11.466 1.00 93.94 126 ARG A O 1
ATOM 957 N N . TYR A 1 127 ? 8.979 -1.330 -12.461 1.00 94.62 127 TYR A N 1
ATOM 958 C CA . TYR A 1 127 ? 10.348 -1.676 -12.840 1.00 94.62 127 TYR A CA 1
ATOM 959 C C . TYR A 1 127 ? 10.494 -1.861 -14.353 1.00 94.62 127 TYR A C 1
ATOM 961 O O . TYR A 1 127 ? 9.534 -2.159 -15.068 1.00 94.62 127 TYR A O 1
ATOM 969 N N . ASP A 1 128 ? 11.718 -1.687 -14.845 1.00 94.25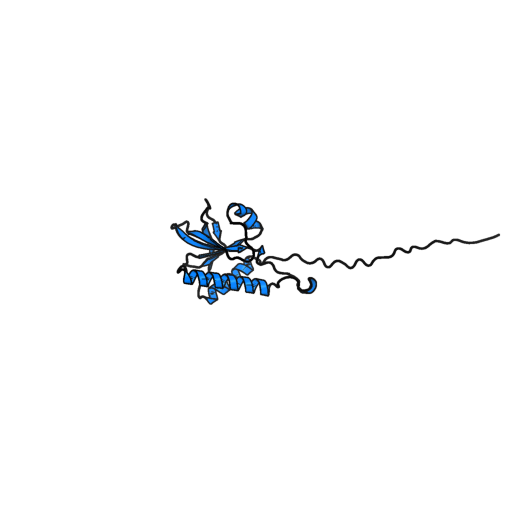 128 ASP A N 1
ATOM 970 C CA . ASP A 1 128 ? 12.102 -2.041 -16.206 1.00 94.25 128 ASP A CA 1
ATOM 971 C C . ASP A 1 128 ? 12.333 -3.559 -16.287 1.00 94.25 128 ASP A C 1
ATOM 973 O O . ASP A 1 128 ? 13.266 -4.068 -15.655 1.00 94.25 128 ASP A O 1
ATOM 977 N N . PRO A 1 129 ? 11.508 -4.315 -17.034 1.00 91.69 129 PRO A N 1
ATOM 978 C CA . PRO A 1 129 ? 11.677 -5.761 -17.146 1.00 91.69 129 PRO A CA 1
ATOM 979 C C . PRO A 1 129 ? 12.932 -6.161 -17.930 1.00 91.69 129 PRO A C 1
ATOM 981 O O . PRO A 1 129 ? 13.322 -7.328 -17.885 1.00 91.69 129 PRO A O 1
ATOM 984 N N . ASN A 1 130 ? 13.553 -5.233 -18.664 1.00 89.38 130 ASN A N 1
ATOM 985 C CA . ASN A 1 130 ? 14.728 -5.508 -19.475 1.00 89.38 130 ASN A CA 1
ATOM 986 C C . ASN A 1 130 ? 15.694 -4.309 -19.503 1.00 89.38 130 ASN A C 1
ATOM 988 O O . ASN A 1 130 ? 15.854 -3.649 -20.539 1.00 89.38 130 ASN A O 1
ATOM 992 N N . PRO A 1 131 ? 16.374 -4.033 -18.375 1.00 85.50 131 PRO A N 1
ATOM 993 C CA . PRO A 1 131 ? 17.229 -2.859 -18.246 1.00 85.50 131 PRO A CA 1
ATOM 994 C C . PRO A 1 131 ? 18.377 -2.862 -19.264 1.00 85.50 131 PRO A C 1
ATOM 996 O O . PRO A 1 131 ? 18.757 -1.802 -19.753 1.00 85.50 131 PRO A O 1
ATOM 999 N N . GLU A 1 132 ? 18.893 -4.030 -19.659 1.00 84.69 132 GLU A N 1
ATOM 1000 C CA . GLU A 1 132 ? 19.963 -4.139 -20.660 1.00 84.69 132 GLU A CA 1
ATOM 1001 C C . GLU A 1 132 ? 19.529 -3.613 -22.037 1.00 84.69 132 GLU A C 1
ATOM 1003 O O . GLU A 1 132 ? 20.277 -2.886 -22.691 1.00 84.69 132 GLU A O 1
ATOM 1008 N N . GLN A 1 133 ? 18.301 -3.924 -22.468 1.00 82.94 133 GLN A N 1
ATOM 1009 C CA . GLN A 1 133 ? 17.767 -3.464 -23.757 1.00 82.94 133 GLN A CA 1
ATOM 1010 C C . GLN A 1 133 ? 17.310 -2.003 -23.725 1.00 82.94 133 GLN A C 1
ATOM 1012 O O . GLN A 1 133 ? 17.352 -1.314 -24.746 1.00 82.94 133 GLN A O 1
ATOM 1017 N N . SER A 1 134 ? 16.899 -1.515 -22.557 1.00 77.88 134 SER A N 1
ATOM 1018 C CA . SER A 1 134 ? 16.445 -0.138 -22.349 1.00 77.88 134 SER A CA 1
ATOM 1019 C C . SER A 1 134 ? 17.577 0.862 -22.088 1.00 77.88 134 SER A C 1
ATOM 1021 O O . SER A 1 134 ? 17.300 2.062 -21.947 1.00 77.88 134 SER A O 1
ATOM 1023 N N . GLY A 1 135 ? 18.827 0.388 -22.010 1.00 79.12 135 GLY A N 1
ATOM 1024 C CA . GLY A 1 135 ? 20.009 1.192 -21.689 1.00 79.12 135 GLY A CA 1
ATOM 1025 C C . GLY A 1 135 ? 20.121 1.576 -20.209 1.00 79.12 135 GLY A C 1
ATOM 1026 O O . GLY A 1 135 ? 20.743 2.587 -19.899 1.00 79.12 135 GLY A O 1
ATOM 1027 N N . GLY A 1 136 ? 19.485 0.819 -19.310 1.00 79.00 136 GLY A N 1
ATOM 1028 C CA . GLY A 1 136 ? 19.535 1.014 -17.857 1.00 79.00 136 GLY A CA 1
ATOM 1029 C C . GLY A 1 136 ? 18.812 2.267 -17.360 1.00 79.00 136 GLY A C 1
ATOM 1030 O O . GLY A 1 136 ? 19.180 2.821 -16.333 1.00 79.00 136 GLY A O 1
ATOM 1031 N N . VAL A 1 137 ? 17.830 2.766 -18.116 1.00 81.12 137 VAL A N 1
ATOM 1032 C CA . VAL A 1 137 ? 17.174 4.060 -17.844 1.00 81.12 137 VAL A CA 1
ATOM 1033 C C . VAL A 1 137 ? 16.047 3.952 -16.805 1.00 81.12 137 VAL A C 1
ATOM 1035 O O . VAL A 1 137 ? 15.625 4.972 -16.265 1.00 81.12 137 VAL A O 1
ATOM 1038 N N . GLY A 1 138 ? 15.559 2.745 -16.512 1.00 86.19 138 GLY A N 1
ATOM 1039 C CA . GLY A 1 138 ? 14.530 2.498 -15.501 1.00 86.19 138 GLY A CA 1
ATOM 1040 C C . GLY A 1 138 ? 15.057 1.739 -14.280 1.00 86.19 138 GLY A C 1
ATOM 1041 O O . GLY A 1 138 ? 16.111 1.106 -14.363 1.00 86.19 138 GLY A O 1
ATOM 1042 N N . PRO A 1 139 ? 14.326 1.786 -13.152 1.00 92.88 139 PRO A N 1
ATOM 1043 C CA . PRO A 1 139 ? 14.682 1.024 -11.966 1.00 92.88 139 PRO A CA 1
ATOM 1044 C C . PRO A 1 139 ? 14.555 -0.478 -12.234 1.00 92.88 139 PRO A C 1
ATOM 1046 O O . PRO A 1 139 ? 13.631 -0.938 -12.906 1.00 92.88 139 PRO A O 1
ATOM 1049 N N . THR A 1 140 ? 15.475 -1.246 -11.674 1.00 94.50 140 THR A N 1
ATOM 1050 C CA . THR A 1 140 ? 15.439 -2.709 -11.662 1.00 94.50 140 THR A CA 1
ATOM 1051 C C . THR A 1 140 ? 14.379 -3.226 -10.689 1.00 94.50 140 THR A C 1
ATOM 1053 O O . THR A 1 140 ? 13.959 -2.518 -9.769 1.00 94.50 140 THR A O 1
ATOM 1056 N N . ILE A 1 141 ? 13.973 -4.491 -10.844 1.00 95.62 141 ILE A N 1
ATOM 1057 C CA . ILE A 1 141 ? 13.056 -5.130 -9.890 1.00 95.62 141 ILE A CA 1
ATOM 1058 C C . ILE A 1 141 ? 13.632 -5.105 -8.467 1.00 95.62 141 ILE A C 1
ATOM 1060 O O . ILE A 1 141 ? 12.919 -4.779 -7.527 1.00 95.62 141 ILE A O 1
ATOM 1064 N N . GLN A 1 142 ? 14.940 -5.326 -8.301 1.00 95.94 142 GLN A N 1
ATOM 1065 C CA . GLN A 1 142 ? 15.591 -5.319 -6.988 1.00 95.94 142 GLN A CA 1
ATOM 1066 C C . GLN A 1 142 ? 15.527 -3.944 -6.308 1.00 95.94 142 GLN A C 1
ATOM 1068 O O . GLN A 1 142 ? 15.334 -3.864 -5.095 1.00 95.94 142 GLN A O 1
ATOM 1073 N N . GLU A 1 143 ? 15.669 -2.854 -7.065 1.00 96.00 143 GLU A N 1
ATOM 1074 C CA . GLU A 1 143 ? 15.544 -1.494 -6.525 1.00 96.00 143 GLU A CA 1
ATOM 1075 C C . GLU A 1 143 ? 14.106 -1.172 -6.110 1.00 96.00 143 GLU A C 1
ATOM 1077 O O . GLU A 1 143 ? 13.890 -0.522 -5.084 1.00 96.00 143 GLU A O 1
ATOM 1082 N N . VAL A 1 144 ? 13.122 -1.638 -6.885 1.00 96.75 144 VAL A N 1
ATOM 1083 C CA . VAL A 1 144 ? 11.699 -1.484 -6.563 1.00 96.75 144 VAL A CA 1
ATOM 1084 C C . VAL A 1 144 ? 11.324 -2.284 -5.317 1.00 96.75 144 VAL A C 1
ATOM 1086 O O . VAL A 1 144 ? 10.740 -1.718 -4.395 1.00 96.75 144 VAL A O 1
ATOM 1089 N N . GLU A 1 145 ? 11.709 -3.559 -5.240 1.00 97.81 145 GLU A N 1
ATOM 1090 C CA . GLU A 1 145 ? 11.470 -4.403 -4.063 1.00 97.81 145 GLU A CA 1
ATOM 1091 C C . GLU A 1 145 ? 12.160 -3.832 -2.818 1.00 97.81 145 GLU A C 1
ATOM 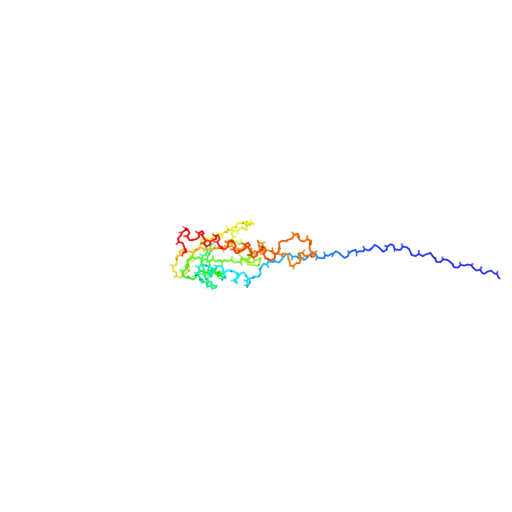1093 O O . GLU A 1 145 ? 11.556 -3.748 -1.749 1.00 97.81 145 GLU A O 1
ATOM 1098 N N . GLY A 1 146 ? 13.406 -3.368 -2.954 1.00 97.62 146 GLY A N 1
ATOM 1099 C CA . GLY A 1 146 ? 14.144 -2.742 -1.860 1.00 97.62 146 GLY A CA 1
ATOM 1100 C C . GLY A 1 146 ? 13.509 -1.436 -1.368 1.00 97.62 146 GLY A C 1
ATOM 1101 O O . GLY A 1 146 ? 13.574 -1.139 -0.173 1.00 97.62 146 GLY A O 1
ATOM 1102 N N . ARG A 1 147 ? 12.877 -0.659 -2.260 1.00 96.06 147 ARG A N 1
ATOM 1103 C CA . ARG A 1 147 ? 12.068 0.509 -1.877 1.00 96.06 147 ARG A CA 1
ATOM 1104 C C . ARG A 1 147 ? 10.810 0.076 -1.129 1.00 96.06 147 ARG A C 1
ATOM 1106 O O . ARG A 1 147 ? 10.616 0.543 -0.015 1.00 96.06 147 ARG A O 1
ATOM 1113 N N . LEU A 1 148 ? 10.038 -0.864 -1.676 1.00 97.06 148 LEU A N 1
ATOM 1114 C CA . LEU A 1 148 ? 8.828 -1.386 -1.031 1.00 97.06 148 LEU A CA 1
ATOM 1115 C C . LEU A 1 148 ? 9.117 -1.885 0.390 1.00 97.06 148 LEU A C 1
ATOM 1117 O O . LEU A 1 148 ? 8.448 -1.496 1.340 1.00 97.06 148 LEU A O 1
ATOM 1121 N N . GLN A 1 149 ? 10.156 -2.699 0.568 1.00 98.06 149 GLN A N 1
ATOM 1122 C CA . GLN A 1 149 ? 10.522 -3.198 1.891 1.00 98.06 149 GLN A CA 1
ATOM 1123 C C . GLN A 1 149 ? 10.935 -2.080 2.859 1.00 98.06 149 GLN A C 1
ATOM 1125 O O . GLN A 1 149 ? 10.706 -2.199 4.059 1.00 98.06 149 GLN A O 1
ATOM 1130 N N . ARG A 1 150 ? 11.577 -1.009 2.375 1.00 97.19 150 ARG A N 1
ATOM 1131 C CA . ARG A 1 150 ? 11.916 0.156 3.205 1.00 97.19 150 ARG A CA 1
ATOM 1132 C C . ARG A 1 150 ? 10.652 0.882 3.649 1.00 97.19 150 ARG A C 1
ATOM 1134 O O . ARG A 1 150 ? 10.490 1.102 4.841 1.00 97.19 150 ARG A O 1
ATOM 1141 N N . ASP A 1 151 ? 9.749 1.152 2.716 1.00 96.56 151 ASP A N 1
ATOM 1142 C CA . ASP A 1 151 ? 8.487 1.841 2.974 1.00 96.56 151 ASP A CA 1
ATOM 1143 C C . ASP A 1 151 ? 7.617 1.070 3.980 1.00 96.56 151 ASP A C 1
ATOM 1145 O O . ASP A 1 151 ? 7.078 1.648 4.925 1.00 96.56 151 ASP A O 1
ATOM 1149 N N . LEU A 1 152 ? 7.552 -0.258 3.842 1.00 97.25 152 LEU A N 1
ATOM 1150 C CA . LEU A 1 152 ? 6.865 -1.138 4.788 1.00 97.25 152 LEU A CA 1
ATOM 1151 C C . LEU A 1 152 ? 7.502 -1.104 6.186 1.00 97.25 152 LEU A C 1
ATOM 1153 O O . LEU A 1 152 ? 6.787 -1.043 7.186 1.00 97.25 152 LEU A O 1
ATOM 1157 N N . ARG A 1 153 ? 8.838 -1.122 6.284 1.00 97.69 153 ARG A N 1
ATOM 1158 C CA . ARG A 1 153 ? 9.540 -1.018 7.577 1.00 97.69 153 ARG A CA 1
ATOM 1159 C C . ARG A 1 153 ? 9.319 0.341 8.232 1.00 97.69 153 ARG A C 1
ATOM 1161 O O . ARG A 1 153 ? 9.073 0.392 9.437 1.00 97.69 153 ARG A O 1
ATOM 1168 N N . ASP A 1 154 ? 9.383 1.415 7.453 1.00 96.06 154 ASP A N 1
ATOM 1169 C CA . ASP A 1 154 ? 9.165 2.778 7.936 1.00 96.06 154 ASP A CA 1
ATOM 1170 C C . ASP A 1 154 ? 7.734 2.939 8.467 1.00 96.06 154 ASP A C 1
ATOM 1172 O O . ASP A 1 154 ? 7.541 3.493 9.551 1.00 96.06 154 ASP A O 1
ATOM 1176 N N . PHE A 1 155 ? 6.744 2.364 7.775 1.00 96.44 155 PHE A N 1
ATOM 1177 C CA . PHE A 1 155 ? 5.364 2.295 8.254 1.00 96.44 155 PHE A CA 1
ATOM 1178 C C . PHE A 1 155 ? 5.247 1.535 9.581 1.00 96.44 155 PHE A C 1
ATOM 1180 O O . PHE A 1 155 ? 4.761 2.095 10.561 1.00 96.44 155 PHE A O 1
ATOM 1187 N N . LEU A 1 156 ? 5.754 0.299 9.671 1.00 96.69 156 LEU A N 1
ATOM 1188 C CA . LEU A 1 156 ? 5.698 -0.479 10.920 1.00 96.69 156 LEU A CA 1
ATOM 1189 C C . LEU A 1 156 ? 6.409 0.228 12.081 1.00 96.69 156 LEU A C 1
ATOM 1191 O O . LEU A 1 156 ? 5.977 0.146 13.233 1.00 96.69 156 LEU A O 1
ATOM 1195 N N . HIS A 1 157 ? 7.510 0.923 11.798 1.00 96.19 157 HIS A N 1
ATOM 1196 C CA . HIS A 1 157 ? 8.216 1.714 12.793 1.00 96.19 157 HIS A CA 1
ATOM 1197 C C . HIS A 1 157 ? 7.370 2.900 13.280 1.00 96.19 157 HIS A C 1
ATOM 1199 O O . HIS A 1 157 ? 7.284 3.118 14.489 1.00 96.19 157 HIS A O 1
ATOM 1205 N N . ALA A 1 158 ? 6.717 3.628 12.370 1.00 94.94 158 ALA A N 1
ATOM 1206 C CA . ALA A 1 158 ? 5.809 4.717 12.721 1.00 94.94 158 ALA A CA 1
ATOM 1207 C C . ALA A 1 158 ? 4.621 4.220 13.565 1.00 94.94 158 ALA A C 1
ATOM 1209 O O . ALA A 1 158 ? 4.348 4.784 14.623 1.00 94.94 158 ALA A O 1
ATOM 1210 N N . GLU A 1 159 ? 3.984 3.112 13.180 1.00 95.81 159 GLU A N 1
ATOM 1211 C CA . GLU A 1 159 ? 2.855 2.529 13.922 1.00 95.81 159 GLU A CA 1
ATOM 1212 C C . GLU A 1 159 ? 3.248 2.067 15.331 1.00 95.81 159 GLU A C 1
ATOM 1214 O O . GLU A 1 159 ? 2.496 2.246 16.294 1.00 95.81 159 GLU A O 1
ATOM 1219 N N . ARG A 1 160 ? 4.471 1.550 15.497 1.00 95.31 160 ARG A N 1
ATOM 1220 C CA . ARG A 1 160 ? 5.024 1.232 16.822 1.00 95.31 160 ARG A CA 1
ATOM 1221 C C . ARG A 1 160 ? 5.195 2.474 17.689 1.00 95.31 160 ARG A C 1
ATOM 1223 O O . ARG A 1 160 ? 4.924 2.424 18.885 1.00 95.31 160 ARG A O 1
ATOM 1230 N N . GLN A 1 161 ? 5.657 3.581 17.111 1.00 94.38 161 GLN A N 1
ATOM 1231 C CA . GLN A 1 161 ? 5.809 4.843 17.840 1.00 94.38 161 GLN A CA 1
ATOM 1232 C C . GLN A 1 161 ? 4.457 5.452 18.228 1.00 94.38 161 GLN A C 1
ATOM 1234 O O . GLN A 1 161 ? 4.352 6.065 19.290 1.00 94.38 161 GLN A O 1
ATOM 1239 N N . SER A 1 162 ? 3.430 5.235 17.406 1.00 91.00 162 SER A N 1
ATOM 1240 C CA . SER A 1 162 ? 2.050 5.654 17.667 1.00 91.00 162 SER A CA 1
ATOM 1241 C C . SER A 1 162 ? 1.306 4.753 18.665 1.00 91.00 162 SER A C 1
ATOM 1243 O O . SER A 1 162 ? 0.269 5.156 19.185 1.00 91.00 162 SER A O 1
ATOM 1245 N N . GLY A 1 163 ? 1.837 3.563 18.979 1.00 91.88 163 GLY A N 1
ATOM 1246 C CA . GLY A 1 163 ? 1.230 2.601 19.909 1.00 91.88 163 GLY A CA 1
ATOM 1247 C C . GLY A 1 163 ? 0.212 1.645 19.276 1.00 91.88 163 GLY A C 1
ATOM 1248 O O . GLY A 1 163 ? -0.490 0.941 20.001 1.00 91.88 163 GLY A O 1
ATOM 1249 N N . ASN A 1 164 ? 0.149 1.599 17.944 1.00 86.69 164 ASN A N 1
ATOM 1250 C CA . ASN A 1 164 ? -0.754 0.741 17.171 1.00 86.69 164 ASN A CA 1
ATOM 1251 C C . ASN A 1 164 ? -0.151 -0.647 16.862 1.00 86.69 164 ASN A C 1
ATOM 1253 O O . ASN A 1 164 ? -0.869 -1.563 16.445 1.00 86.69 164 ASN A O 1
ATOM 1257 N N . LEU A 1 165 ? 1.161 -0.813 17.092 1.00 86.62 165 LEU A N 1
ATOM 1258 C CA . LEU A 1 165 ? 1.932 -2.050 16.910 1.00 86.62 165 LEU A CA 1
ATOM 1259 C C . LEU A 1 165 ? 2.540 -2.547 18.224 1.00 86.62 165 LEU A C 1
ATOM 1261 O O . LEU A 1 165 ? 2.329 -3.741 18.544 1.00 86.62 165 LEU A O 1
#

Secondary structure (DSSP, 8-state):
-----------------------PPPPEEPPHHHHHHHHHHHHHHTT--EEEEEEEEETT-SS-EEEEEEETTSSEEEEEE-HHHHHHHTTTSPPP-TT--EEEEEE-TTT--EEEEEEEEGGGGEE-S-HHHHTS-S--HHHHHHHHHHHHHHHHHHHHHHT--

Radius of gyration: 26.65 Å; chains: 1; bounding box: 42×24×111 Å